Protein AF-A0A445MR30-F1 (afdb_monomer_lite)

Foldseek 3Di:
DDPPPVPPVLLVLQLVLLLVLLCCVAVVVDPLSLVLNVQLQVQLVVQPCVVLVVSNDHPDDPVVSSVSSSSSSVSDDCVSCVVSVHDRDDPD

Organism: NCBI:txid201089

Radius of gyration: 12.57 Å; chains: 1; bounding box: 28×31×37 Å

Sequence (92 aa):
MTDIQLCRRCSITRVNLLCQLHEQANMLGDLQAKKTLEHLVHLAGQRGYGEGEQIMRNELPKQTVRSLCWNISSLLTDEDFKRLGLKVGKDQ

Structure (mmCIF, N/CA/C/O backbone):
data_AF-A0A445MR30-F1
#
_entry.id   AF-A0A445MR30-F1
#
loop_
_atom_site.group_PDB
_atom_site.id
_atom_site.type_symbol
_atom_site.label_atom_id
_atom_site.label_alt_id
_atom_site.label_comp_id
_atom_site.label_asym_id
_atom_site.label_entity_id
_atom_site.label_seq_id
_atom_site.pdbx_PDB_ins_code
_atom_site.Cartn_x
_atom_site.Cartn_y
_atom_site.Cartn_z
_atom_site.occupancy
_atom_site.B_iso_or_equiv
_atom_site.auth_seq_id
_atom_site.auth_comp_id
_atom_site.auth_asym_id
_atom_site.auth_atom_id
_atom_site.pdbx_PDB_model_num
ATOM 1 N N . MET A 1 1 ? 13.853 1.120 -24.598 1.00 33.94 1 MET A N 1
ATOM 2 C CA . MET A 1 1 ? 13.651 0.211 -23.452 1.00 33.94 1 MET A CA 1
ATOM 3 C C . MET A 1 1 ? 13.956 1.017 -22.209 1.00 33.94 1 MET A C 1
ATOM 5 O O . MET A 1 1 ? 15.117 1.292 -21.951 1.00 33.94 1 MET A O 1
ATOM 9 N N . THR A 1 2 ? 12.930 1.549 -21.554 1.00 37.97 2 THR A N 1
ATOM 10 C CA . THR A 1 2 ? 13.106 2.421 -20.389 1.00 37.97 2 THR A CA 1
ATOM 11 C C . THR A 1 2 ? 13.404 1.532 -19.192 1.00 37.97 2 THR A C 1
ATOM 13 O O . THR A 1 2 ? 12.517 0.861 -18.673 1.00 37.97 2 THR A O 1
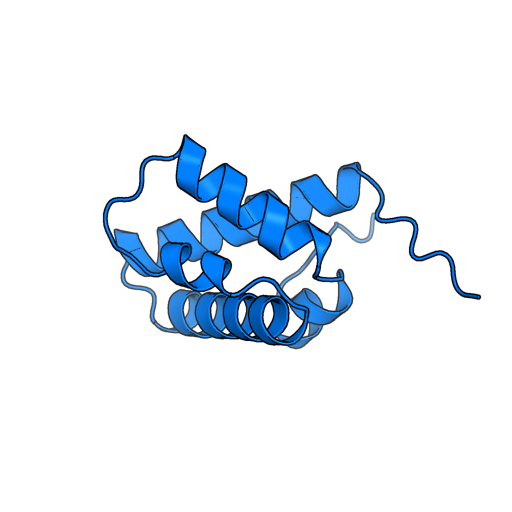ATOM 16 N N . ASP A 1 3 ? 14.680 1.474 -18.826 1.00 42.66 3 ASP A N 1
ATOM 17 C CA . ASP A 1 3 ? 15.170 0.826 -17.618 1.00 42.66 3 ASP A CA 1
ATOM 18 C C . ASP A 1 3 ? 14.574 1.573 -16.417 1.00 42.66 3 ASP A C 1
ATOM 20 O O . ASP A 1 3 ? 15.045 2.641 -16.023 1.00 42.66 3 ASP A O 1
ATOM 24 N N . ILE A 1 4 ? 13.455 1.073 -15.882 1.00 54.78 4 ILE A N 1
ATOM 25 C CA . ILE A 1 4 ? 12.940 1.535 -14.593 1.00 54.78 4 ILE A CA 1
ATOM 26 C C . ILE A 1 4 ? 13.858 0.912 -13.547 1.00 54.78 4 ILE A C 1
ATOM 28 O O . ILE A 1 4 ? 13.547 -0.107 -12.929 1.00 54.78 4 ILE A O 1
ATOM 32 N N . GLN A 1 5 ? 15.026 1.521 -13.378 1.00 50.69 5 GLN A N 1
ATOM 33 C CA . GLN A 1 5 ? 15.920 1.258 -12.270 1.00 50.69 5 GLN A CA 1
ATOM 34 C C . GLN A 1 5 ? 15.164 1.651 -10.993 1.00 50.69 5 GLN A C 1
ATOM 36 O O . GLN A 1 5 ? 15.155 2.808 -10.571 1.00 50.69 5 GLN A O 1
ATOM 41 N N . LEU A 1 6 ? 14.454 0.687 -10.398 1.00 56.12 6 LEU A N 1
ATOM 42 C CA . LEU A 1 6 ? 13.819 0.821 -9.090 1.00 56.12 6 LEU A CA 1
ATOM 43 C C . LEU A 1 6 ? 14.934 1.085 -8.076 1.00 56.12 6 LEU A C 1
ATOM 45 O O . LEU A 1 6 ? 15.531 0.164 -7.519 1.00 56.12 6 LEU A O 1
ATOM 49 N N . CYS A 1 7 ? 15.260 2.361 -7.872 1.00 62.50 7 CYS A N 1
ATOM 50 C CA . CYS A 1 7 ? 16.274 2.769 -6.919 1.00 62.50 7 CYS A CA 1
ATOM 51 C C . CYS A 1 7 ? 15.928 2.160 -5.558 1.00 62.50 7 CYS A C 1
ATOM 53 O O . CYS A 1 7 ? 14.836 2.368 -5.023 1.00 62.50 7 CYS A O 1
ATOM 55 N N . ARG A 1 8 ? 16.878 1.419 -4.975 1.00 60.25 8 ARG A N 1
ATOM 56 C CA . ARG A 1 8 ? 16.715 0.719 -3.690 1.00 60.25 8 ARG A CA 1
ATOM 57 C C . ARG A 1 8 ? 16.213 1.655 -2.582 1.00 60.25 8 ARG A C 1
ATOM 59 O O . ARG A 1 8 ? 15.471 1.230 -1.700 1.00 60.25 8 ARG A O 1
ATOM 66 N N . ARG A 1 9 ? 16.586 2.939 -2.651 1.00 59.78 9 ARG A N 1
ATOM 67 C CA . ARG A 1 9 ? 16.161 3.995 -1.720 1.00 59.78 9 ARG A CA 1
ATOM 68 C C . ARG A 1 9 ? 14.693 4.394 -1.917 1.00 59.78 9 ARG A C 1
ATOM 70 O O . ARG A 1 9 ? 13.984 4.542 -0.927 1.00 59.78 9 ARG A O 1
ATOM 77 N N . CYS A 1 10 ? 14.221 4.490 -3.162 1.00 67.19 10 CYS A N 1
ATOM 78 C CA . CYS A 1 10 ? 12.809 4.746 -3.476 1.00 67.19 10 CYS A CA 1
ATOM 79 C C . CYS A 1 10 ? 11.921 3.575 -3.035 1.00 67.19 10 CYS A C 1
ATOM 81 O O . CYS A 1 10 ? 10.854 3.792 -2.463 1.00 67.19 10 CYS A O 1
ATOM 83 N N . SER A 1 11 ? 12.411 2.339 -3.186 1.00 71.81 11 SER A N 1
ATOM 84 C CA . SER A 1 11 ? 11.715 1.144 -2.699 1.00 71.81 11 SER A CA 1
ATOM 85 C C . SER A 1 11 ? 11.527 1.160 -1.177 1.00 71.81 11 SER A C 1
ATOM 87 O O . SER A 1 11 ? 10.451 0.831 -0.698 1.00 71.81 11 SER A O 1
ATOM 89 N N . ILE A 1 12 ? 12.511 1.617 -0.391 1.00 83.94 12 ILE A N 1
ATOM 90 C CA . ILE A 1 12 ? 12.351 1.722 1.074 1.00 83.94 12 ILE A CA 1
ATOM 91 C C . ILE A 1 12 ? 11.281 2.757 1.453 1.00 83.94 12 ILE A C 1
ATOM 93 O O . ILE A 1 12 ? 10.480 2.500 2.352 1.00 83.94 12 ILE A O 1
ATOM 97 N N . THR A 1 13 ? 11.237 3.905 0.772 1.00 87.50 13 THR A N 1
ATOM 98 C CA . THR A 1 13 ? 10.224 4.941 1.031 1.00 87.50 13 THR A CA 1
ATOM 99 C C . THR A 1 13 ? 8.813 4.424 0.755 1.00 87.50 13 THR A C 1
ATOM 101 O O . THR A 1 13 ? 7.937 4.574 1.605 1.00 87.50 13 THR A O 1
ATOM 104 N N . ARG A 1 14 ? 8.600 3.760 -0.388 1.00 89.12 14 ARG A N 1
ATOM 105 C CA . ARG A 1 14 ? 7.308 3.143 -0.731 1.00 89.12 14 ARG A CA 1
ATOM 106 C C . ARG A 1 14 ? 6.916 2.046 0.256 1.00 89.12 14 ARG A C 1
ATOM 108 O O . ARG A 1 14 ? 5.778 2.021 0.711 1.00 89.12 14 ARG A O 1
ATOM 115 N N . VAL A 1 15 ? 7.861 1.197 0.660 1.00 91.56 15 VAL A N 1
ATOM 116 C CA . VAL A 1 15 ? 7.626 0.165 1.684 1.00 91.56 15 VAL A CA 1
ATOM 117 C C . VAL A 1 15 ? 7.185 0.778 3.008 1.00 91.56 15 VAL A C 1
ATOM 119 O O . VAL A 1 15 ? 6.230 0.299 3.612 1.00 91.56 15 VAL A O 1
ATOM 122 N N . ASN A 1 16 ? 7.851 1.839 3.462 1.00 91.44 16 ASN A N 1
ATOM 123 C CA . ASN A 1 16 ? 7.480 2.500 4.709 1.00 91.44 16 ASN A CA 1
ATOM 124 C C . ASN A 1 16 ? 6.085 3.140 4.613 1.00 91.44 16 ASN A C 1
ATOM 126 O O . ASN A 1 16 ? 5.304 2.989 5.547 1.00 91.44 16 ASN A O 1
ATOM 130 N N . LEU A 1 17 ? 5.749 3.772 3.482 1.00 92.00 17 LEU A N 1
ATOM 131 C CA . LEU A 1 17 ? 4.406 4.311 3.231 1.00 92.00 17 LEU A CA 1
ATOM 132 C C . LEU A 1 17 ? 3.332 3.216 3.247 1.00 92.00 17 LEU A C 1
ATOM 134 O O . LEU A 1 17 ? 2.297 3.391 3.878 1.00 92.00 17 LEU A O 1
ATOM 138 N N . LEU A 1 18 ? 3.583 2.070 2.609 1.00 92.69 18 LEU A N 1
ATOM 139 C CA . LEU A 1 18 ? 2.660 0.930 2.637 1.00 92.69 18 LEU A CA 1
ATOM 140 C C . LEU A 1 18 ? 2.461 0.391 4.059 1.00 92.69 18 LEU A C 1
ATOM 142 O O . LEU A 1 18 ? 1.332 0.114 4.456 1.00 92.69 18 LEU A O 1
ATOM 146 N N . CYS A 1 19 ? 3.533 0.290 4.854 1.00 92.88 19 CYS A N 1
ATOM 147 C CA . CYS A 1 19 ? 3.422 -0.096 6.261 1.00 92.88 19 CYS A CA 1
ATOM 148 C C . CYS A 1 19 ? 2.591 0.910 7.073 1.00 92.88 19 CYS A C 1
ATOM 150 O O . CYS A 1 19 ? 1.793 0.493 7.908 1.00 92.88 19 CYS A O 1
ATOM 152 N N . GLN A 1 20 ? 2.762 2.214 6.829 1.00 92.62 20 GLN A N 1
ATOM 153 C CA . GLN A 1 20 ? 1.972 3.258 7.488 1.00 92.62 20 GLN A CA 1
ATOM 154 C C . GLN A 1 20 ? 0.495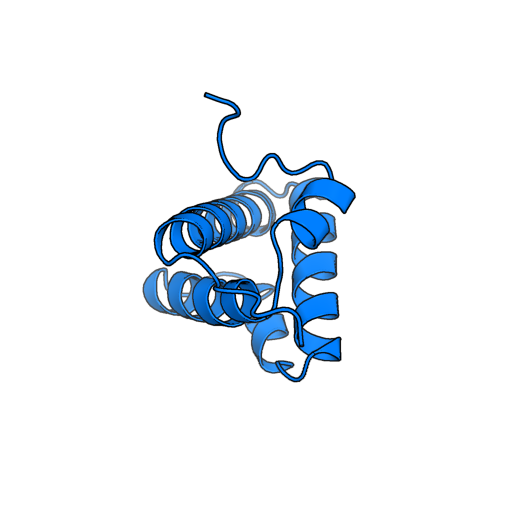 3.178 7.100 1.00 92.62 20 GLN A C 1
ATOM 156 O O . GLN A 1 20 ? -0.359 3.228 7.976 1.00 92.62 20 GLN A O 1
ATOM 161 N N . LEU A 1 21 ? 0.188 2.985 5.814 1.00 92.19 21 LEU A N 1
ATOM 162 C CA . LEU A 1 21 ? -1.186 2.804 5.342 1.00 92.19 21 LEU A CA 1
ATOM 163 C C . LEU A 1 21 ? -1.844 1.569 5.961 1.00 92.19 21 LEU A C 1
ATOM 165 O O . LEU A 1 21 ? -3.001 1.637 6.359 1.00 92.19 21 LEU A O 1
ATOM 169 N N . HIS A 1 22 ? -1.110 0.460 6.089 1.00 92.69 22 HIS A N 1
ATOM 170 C CA . HIS A 1 22 ? -1.587 -0.734 6.788 1.00 92.69 22 HIS A CA 1
ATOM 171 C C . HIS A 1 22 ? -1.902 -0.452 8.261 1.00 92.69 22 HIS A C 1
ATOM 173 O O . HIS A 1 22 ? -2.948 -0.860 8.760 1.00 92.69 22 HIS A O 1
ATOM 179 N N . GLU A 1 23 ? -1.018 0.258 8.961 1.00 91.19 23 GLU A N 1
ATOM 180 C CA . GLU A 1 23 ? -1.241 0.639 10.357 1.00 91.19 23 GLU A CA 1
ATOM 181 C C . GLU A 1 23 ? -2.459 1.564 10.505 1.00 91.19 23 GLU A C 1
ATOM 183 O O . GLU A 1 23 ? -3.327 1.311 11.337 1.00 91.19 23 GLU A O 1
ATOM 188 N N . GLN A 1 24 ? -2.586 2.579 9.651 1.00 90.62 24 GLN A N 1
ATOM 189 C CA . GLN A 1 24 ? -3.729 3.494 9.646 1.00 90.62 24 GLN A CA 1
ATOM 190 C C . GLN A 1 24 ? -5.044 2.769 9.331 1.00 90.62 24 GLN A C 1
ATOM 192 O O . GLN A 1 24 ? -6.038 2.963 10.030 1.00 90.62 24 GLN A O 1
ATOM 197 N N . ALA A 1 25 ? -5.043 1.893 8.326 1.00 90.88 25 ALA A N 1
ATOM 198 C CA . ALA A 1 25 ? -6.219 1.134 7.917 1.00 90.88 25 ALA A CA 1
ATOM 199 C C . ALA A 1 25 ? -6.696 0.163 9.007 1.00 90.88 25 ALA A C 1
ATOM 201 O O . ALA A 1 25 ? -7.890 0.118 9.304 1.00 90.88 25 ALA A O 1
ATOM 202 N N . ASN A 1 26 ? -5.774 -0.598 9.608 1.00 86.19 26 ASN A N 1
ATOM 203 C CA . ASN A 1 26 ? -6.124 -1.717 10.487 1.00 86.19 26 ASN A CA 1
ATOM 204 C C . ASN A 1 26 ? -6.106 -1.362 11.979 1.00 86.19 26 ASN A C 1
ATOM 206 O O . ASN A 1 26 ? -6.902 -1.913 12.733 1.00 86.19 26 ASN A O 1
ATOM 210 N N . MET A 1 27 ? -5.228 -0.459 12.429 1.00 82.38 27 MET A N 1
ATOM 211 C CA . MET A 1 27 ? -5.159 -0.069 13.847 1.00 82.38 27 MET A CA 1
ATOM 212 C C . MET A 1 27 ? -5.992 1.172 14.154 1.00 82.38 27 MET A C 1
ATOM 214 O O . MET A 1 27 ? -6.622 1.236 15.205 1.00 82.38 27 MET A O 1
ATOM 218 N N . LEU A 1 28 ? -5.990 2.159 13.255 1.00 84.38 28 LEU A N 1
ATOM 219 C CA . LEU A 1 28 ? -6.689 3.431 13.474 1.00 84.38 28 LEU A CA 1
ATOM 220 C C . LEU A 1 28 ? -8.086 3.460 12.838 1.00 84.38 28 LEU A C 1
ATOM 222 O O . LEU A 1 28 ? -8.840 4.400 13.073 1.00 84.38 28 LEU A O 1
ATOM 226 N N . GLY A 1 29 ? -8.439 2.440 12.046 1.00 85.94 29 GLY A N 1
ATOM 227 C CA . GLY A 1 29 ? -9.728 2.359 11.357 1.00 85.94 29 GLY A CA 1
ATOM 228 C C . GLY A 1 29 ? -9.909 3.425 10.273 1.00 85.94 29 GLY A C 1
ATOM 229 O O . GLY A 1 29 ? -11.040 3.774 9.935 1.00 85.94 29 GLY A O 1
ATOM 230 N N . ASP A 1 30 ? -8.813 3.963 9.733 1.00 91.62 30 ASP A N 1
ATOM 231 C CA . ASP A 1 30 ? -8.856 4.990 8.698 1.00 91.62 30 ASP A CA 1
ATOM 232 C C . ASP A 1 30 ? -9.341 4.387 7.368 1.00 91.62 30 ASP A C 1
ATOM 234 O O . ASP A 1 30 ? -8.634 3.653 6.669 1.00 91.62 30 ASP A O 1
ATOM 238 N N . LEU A 1 31 ? -10.582 4.720 7.004 1.00 90.75 31 LEU A N 1
ATOM 239 C CA . LEU A 1 31 ? -11.229 4.246 5.781 1.00 90.75 31 LEU A CA 1
ATOM 240 C C . LEU A 1 31 ? -10.538 4.744 4.505 1.00 90.75 31 LEU A C 1
ATOM 242 O O . LEU A 1 31 ? -10.594 4.062 3.479 1.00 90.75 31 LEU A O 1
ATOM 246 N N . GLN A 1 32 ? -9.910 5.920 4.533 1.00 91.25 32 GLN A N 1
ATOM 247 C CA . GLN A 1 32 ? -9.185 6.450 3.382 1.00 91.25 32 GLN A CA 1
ATOM 248 C C . GLN A 1 32 ? -7.860 5.712 3.201 1.00 91.25 32 GLN A C 1
ATOM 250 O O . GLN A 1 32 ? -7.532 5.317 2.077 1.00 91.25 32 GLN A O 1
ATOM 255 N N . ALA A 1 33 ? -7.132 5.467 4.292 1.00 91.00 33 ALA A N 1
ATOM 256 C CA . ALA A 1 33 ? -5.920 4.654 4.262 1.00 91.00 33 ALA A CA 1
ATOM 257 C C . ALA A 1 33 ? -6.221 3.234 3.767 1.00 91.00 33 ALA A C 1
ATOM 259 O O . ALA A 1 33 ? -5.509 2.724 2.900 1.00 91.00 33 ALA A O 1
ATOM 260 N N . LYS A 1 34 ? -7.331 2.639 4.227 1.00 92.38 34 LYS A N 1
ATOM 261 C CA . LYS A 1 34 ? -7.792 1.323 3.772 1.00 92.38 34 LYS A CA 1
ATOM 262 C C . LYS A 1 34 ? -8.053 1.292 2.266 1.00 92.38 34 LYS A C 1
ATOM 264 O O . LYS A 1 34 ? -7.425 0.501 1.572 1.00 92.38 34 LYS A O 1
ATOM 269 N N . LYS A 1 35 ? -8.873 2.211 1.742 1.00 93.62 35 LYS A N 1
ATOM 270 C CA . LYS A 1 35 ? -9.155 2.310 0.295 1.00 93.62 35 LYS A CA 1
ATOM 271 C C . LYS A 1 35 ? -7.889 2.514 -0.537 1.00 93.62 35 LYS A C 1
ATOM 273 O O . LYS A 1 35 ? -7.759 1.961 -1.625 1.00 93.62 35 LYS A O 1
ATOM 278 N N . THR A 1 36 ? -6.959 3.318 -0.028 1.00 93.75 36 THR A N 1
ATOM 279 C CA . THR A 1 36 ? -5.680 3.590 -0.694 1.00 93.75 36 THR A CA 1
ATOM 280 C C . THR A 1 36 ? -4.821 2.329 -0.753 1.00 93.75 36 THR A C 1
ATOM 282 O O . THR A 1 36 ? -4.278 1.997 -1.807 1.00 93.75 36 THR A O 1
ATOM 285 N N . LEU A 1 37 ? -4.727 1.597 0.359 1.00 93.62 37 LEU A N 1
ATOM 286 C CA . LEU A 1 37 ? -3.990 0.343 0.432 1.00 93.62 37 LEU A CA 1
ATOM 287 C C . LEU A 1 37 ? -4.637 -0.740 -0.446 1.00 93.62 37 LEU A C 1
ATOM 289 O O . LEU A 1 37 ? -3.918 -1.420 -1.172 1.00 93.62 37 LEU A O 1
ATOM 293 N N . GLU A 1 38 ? -5.970 -0.852 -0.454 1.00 94.25 38 GLU A N 1
ATOM 294 C CA . GLU A 1 38 ? -6.721 -1.747 -1.350 1.00 94.25 38 GLU A CA 1
ATOM 295 C C . GLU A 1 38 ? -6.411 -1.452 -2.821 1.00 94.25 38 GLU A C 1
ATOM 297 O O . GLU A 1 38 ? -6.143 -2.370 -3.593 1.00 94.25 38 GLU A O 1
ATOM 302 N N . HIS A 1 39 ? -6.368 -0.174 -3.208 1.00 94.50 39 HIS A N 1
ATOM 303 C CA . HIS A 1 39 ? -6.044 0.220 -4.577 1.00 94.50 39 HIS A CA 1
ATOM 304 C C . HIS A 1 39 ? -4.614 -0.187 -4.968 1.00 94.50 39 HIS A C 1
ATOM 306 O O . HIS A 1 39 ? -4.403 -0.761 -6.036 1.00 94.50 39 HIS A O 1
ATOM 312 N N . LEU A 1 40 ? -3.624 0.072 -4.105 1.00 93.38 40 LEU A N 1
ATOM 313 C CA . LEU A 1 40 ? -2.224 -0.297 -4.359 1.00 93.38 40 LEU A CA 1
ATOM 314 C C . LEU A 1 40 ? -2.050 -1.816 -4.457 1.00 93.38 40 LEU A C 1
ATOM 316 O O . LEU A 1 40 ? -1.346 -2.310 -5.338 1.00 93.38 40 LEU A O 1
ATOM 320 N N . VAL A 1 41 ? -2.723 -2.561 -3.584 1.00 93.88 41 VAL A N 1
ATOM 321 C CA . VAL A 1 41 ? -2.739 -4.025 -3.612 1.00 93.88 41 VAL A CA 1
ATOM 322 C C . VAL A 1 41 ? -3.382 -4.544 -4.892 1.00 93.88 41 VAL A C 1
ATOM 324 O O . VAL A 1 41 ? -2.817 -5.423 -5.536 1.00 93.88 41 VAL A O 1
ATOM 327 N N . HIS A 1 42 ? -4.512 -3.970 -5.305 1.00 94.00 42 HIS A N 1
ATOM 328 C CA . HIS A 1 42 ? -5.177 -4.351 -6.546 1.00 94.00 42 HIS A CA 1
ATOM 329 C C . HIS A 1 42 ? -4.284 -4.099 -7.767 1.00 94.00 42 HIS A C 1
ATOM 331 O O . HIS A 1 42 ? -4.157 -4.972 -8.624 1.00 94.00 42 HIS A O 1
ATOM 337 N N . LEU A 1 43 ? -3.597 -2.952 -7.822 1.00 93.50 43 LEU A N 1
ATOM 338 C CA . LEU A 1 43 ? -2.619 -2.660 -8.874 1.00 93.50 43 LEU A CA 1
ATOM 339 C C . LEU A 1 43 ? -1.466 -3.673 -8.885 1.00 93.50 43 LEU A C 1
ATOM 341 O O . LEU A 1 43 ? -1.060 -4.123 -9.955 1.00 93.50 43 LEU A O 1
ATOM 345 N N . ALA A 1 44 ? -0.948 -4.062 -7.718 1.00 91.88 44 ALA A N 1
ATOM 346 C CA . ALA A 1 44 ? 0.079 -5.101 -7.628 1.00 91.88 44 ALA A CA 1
ATOM 347 C C . ALA A 1 44 ? -0.451 -6.475 -8.081 1.00 91.88 44 ALA A C 1
ATOM 349 O O . ALA A 1 44 ? 0.251 -7.199 -8.788 1.00 91.88 44 ALA A O 1
ATOM 350 N N . GLY A 1 45 ? -1.709 -6.799 -7.765 1.00 92.00 45 GLY A N 1
ATOM 351 C CA . GLY A 1 45 ? -2.410 -7.990 -8.248 1.00 92.00 45 GLY A CA 1
ATOM 352 C C . GLY A 1 45 ? -2.526 -8.027 -9.772 1.00 92.00 45 GLY A C 1
ATOM 353 O O . GLY A 1 45 ? -2.147 -9.019 -10.392 1.00 92.00 45 GLY A O 1
ATOM 354 N N . GLN A 1 46 ? -2.932 -6.915 -10.392 1.00 91.94 46 GLN A N 1
ATOM 355 C CA . GLN A 1 46 ? -2.968 -6.765 -11.855 1.00 91.94 46 GLN A CA 1
ATOM 356 C C . GLN A 1 46 ? -1.585 -6.923 -12.509 1.00 91.94 46 GLN A C 1
ATOM 358 O O . GLN A 1 46 ? -1.493 -7.290 -13.679 1.00 91.94 46 GLN A O 1
ATOM 363 N N . ARG A 1 47 ? -0.505 -6.670 -11.759 1.00 91.06 47 ARG A N 1
ATOM 364 C CA . ARG A 1 47 ? 0.893 -6.836 -12.194 1.00 91.06 47 ARG A CA 1
ATOM 365 C C . ARG A 1 47 ? 1.493 -8.200 -11.827 1.00 91.06 47 ARG A C 1
ATOM 367 O O . ARG A 1 47 ? 2.690 -8.396 -12.011 1.00 91.06 47 ARG A O 1
ATOM 374 N N . GLY A 1 48 ? 0.678 -9.140 -11.343 1.00 89.19 48 GLY A N 1
ATOM 375 C CA . GLY A 1 48 ? 1.075 -10.530 -11.109 1.00 89.19 48 GLY A CA 1
ATOM 376 C C . GLY A 1 48 ? 1.330 -10.914 -9.649 1.00 89.19 48 GLY A C 1
ATOM 377 O O . GLY A 1 48 ? 1.821 -12.013 -9.409 1.00 89.19 48 GLY A O 1
ATOM 378 N N . TYR A 1 49 ? 0.993 -10.065 -8.670 1.00 90.81 49 TYR A N 1
ATOM 379 C CA . TYR A 1 49 ? 1.154 -10.372 -7.241 1.00 90.81 49 TYR A CA 1
ATOM 380 C C . TYR A 1 49 ? -0.171 -10.355 -6.475 1.00 90.81 49 TYR A C 1
ATOM 382 O O . TYR A 1 49 ? -0.472 -9.432 -5.718 1.00 90.81 49 TYR A O 1
ATOM 390 N N . GLY A 1 50 ? -0.968 -11.411 -6.662 1.00 86.50 50 GLY A N 1
ATOM 391 C CA . GLY A 1 50 ? -2.243 -11.599 -5.953 1.00 86.50 50 GLY A CA 1
ATOM 392 C C . GLY A 1 50 ? -2.085 -11.843 -4.447 1.00 86.50 50 GLY A C 1
ATOM 393 O O . GLY A 1 50 ? -2.962 -11.499 -3.662 1.00 86.50 50 GLY A O 1
ATOM 394 N N . GLU A 1 51 ? -0.927 -12.341 -3.999 1.00 88.75 51 GLU A N 1
ATOM 395 C CA . GLU A 1 51 ? -0.646 -12.548 -2.570 1.00 88.75 51 GLU A CA 1
ATOM 396 C C . GLU A 1 51 ? -0.640 -11.244 -1.755 1.00 88.75 51 GLU A C 1
ATOM 398 O O . GLU A 1 51 ? -0.740 -11.289 -0.528 1.00 88.75 51 GLU A O 1
ATOM 403 N N . GLY A 1 52 ? -0.565 -10.085 -2.420 1.00 87.62 52 GLY A N 1
ATOM 404 C CA . GLY A 1 52 ? -0.669 -8.771 -1.792 1.00 87.62 52 GLY A CA 1
ATOM 405 C C . GLY A 1 52 ? -1.979 -8.560 -1.032 1.00 87.62 52 GLY A C 1
ATOM 406 O O . GLY A 1 52 ? -1.967 -7.855 -0.027 1.00 87.62 52 GLY A O 1
ATOM 407 N N . GLU A 1 53 ? -3.075 -9.219 -1.426 1.00 90.31 53 GLU A N 1
ATOM 408 C CA . GLU A 1 53 ? -4.375 -9.144 -0.733 1.00 90.31 53 GLU A CA 1
ATOM 409 C C . GLU A 1 53 ? -4.299 -9.584 0.729 1.00 90.31 53 GLU A C 1
ATOM 411 O O . GLU A 1 53 ? -5.081 -9.128 1.563 1.00 90.31 53 GLU A O 1
ATOM 416 N N . GLN A 1 54 ? -3.303 -10.401 1.081 1.00 90.94 54 GLN A N 1
ATOM 417 C CA . GLN A 1 54 ? -3.086 -10.818 2.459 1.00 90.94 54 GLN A CA 1
ATOM 418 C C . GLN A 1 54 ? -2.844 -9.641 3.398 1.00 90.94 54 GLN A C 1
ATOM 420 O O . GLN A 1 54 ? -3.215 -9.757 4.559 1.00 90.94 54 GLN A O 1
ATOM 425 N N . ILE A 1 55 ? -2.302 -8.512 2.917 1.00 90.62 55 ILE A N 1
ATOM 426 C CA . ILE A 1 55 ? -2.048 -7.323 3.742 1.00 90.62 55 ILE A CA 1
ATOM 427 C C . ILE A 1 55 ? -3.343 -6.677 4.266 1.00 90.62 55 ILE A C 1
ATOM 429 O O . ILE A 1 55 ? -3.301 -5.920 5.224 1.00 90.62 55 ILE A O 1
ATOM 433 N N . MET A 1 56 ? -4.504 -6.994 3.682 1.00 88.50 56 MET A N 1
ATOM 434 C CA . MET A 1 56 ? -5.810 -6.536 4.177 1.00 88.50 56 MET A CA 1
ATOM 435 C C . MET A 1 56 ? -6.292 -7.287 5.418 1.00 88.50 56 MET A C 1
ATOM 437 O O . MET A 1 56 ? -7.306 -6.916 6.008 1.00 88.50 56 MET A O 1
ATOM 441 N N . ARG A 1 57 ? -5.617 -8.374 5.802 1.00 86.94 57 ARG A N 1
ATOM 442 C CA . ARG A 1 57 ? -5.984 -9.140 6.990 1.00 86.94 57 ARG A CA 1
ATOM 443 C C . ARG A 1 57 ? -5.553 -8.388 8.243 1.00 86.94 57 ARG A C 1
ATOM 445 O O . ARG A 1 57 ? -4.439 -7.874 8.324 1.00 86.94 57 ARG A O 1
ATOM 452 N N . ASN A 1 58 ? -6.431 -8.384 9.238 1.00 77.69 58 ASN A N 1
ATOM 453 C CA . ASN A 1 58 ? -6.091 -7.883 10.561 1.00 77.69 58 ASN A CA 1
ATOM 454 C C . ASN A 1 58 ? -5.029 -8.784 11.217 1.00 77.69 58 ASN A C 1
ATOM 456 O O . ASN A 1 58 ? -4.938 -9.974 10.917 1.00 77.69 58 ASN A O 1
ATOM 460 N N . GLU A 1 59 ? -4.238 -8.198 12.120 1.00 82.00 59 GLU A N 1
ATOM 461 C CA . GLU A 1 59 ? -3.327 -8.925 13.024 1.00 82.00 59 GLU A CA 1
ATOM 462 C C . GLU A 1 59 ? -2.177 -9.694 12.345 1.00 82.00 59 GLU A C 1
ATOM 464 O O . GLU A 1 59 ? -1.689 -10.707 12.844 1.00 82.00 59 GLU A O 1
ATOM 469 N N . LEU A 1 60 ? -1.672 -9.188 11.219 1.00 87.25 60 LEU A N 1
ATOM 470 C CA . LEU A 1 60 ? -0.463 -9.741 10.610 1.00 87.25 60 LEU A CA 1
ATOM 471 C C . LEU A 1 60 ? 0.794 -9.396 11.426 1.00 87.25 60 LEU A C 1
ATOM 473 O O . LEU A 1 60 ? 0.967 -8.252 11.864 1.00 87.25 60 LEU A O 1
ATOM 477 N N . PRO A 1 61 ? 1.749 -10.333 11.563 1.00 90.00 61 PRO A N 1
ATOM 478 C CA . PRO A 1 61 ? 3.025 -10.033 12.192 1.00 90.00 61 PRO A CA 1
ATOM 479 C C . PRO A 1 61 ? 3.800 -8.997 11.368 1.00 90.00 61 PRO A C 1
ATOM 481 O O . PRO A 1 61 ? 3.840 -9.050 10.136 1.00 90.00 61 PRO A O 1
ATOM 484 N N . LYS A 1 62 ? 4.474 -8.064 12.055 1.00 87.38 62 LYS A N 1
ATOM 485 C CA . LYS A 1 62 ? 5.178 -6.923 11.430 1.00 87.38 62 LYS A CA 1
ATOM 486 C C . LYS A 1 62 ? 6.155 -7.340 10.323 1.00 87.38 62 LYS A C 1
ATOM 488 O O . LYS A 1 62 ? 6.284 -6.640 9.321 1.00 87.38 62 LYS A O 1
ATOM 493 N N . GLN A 1 63 ? 6.836 -8.475 10.488 1.00 90.50 63 GLN A N 1
ATOM 494 C CA . GLN A 1 63 ? 7.764 -9.011 9.488 1.00 90.50 63 GLN A CA 1
ATOM 495 C C . GLN A 1 63 ? 7.046 -9.428 8.195 1.00 90.50 63 GLN A C 1
ATOM 497 O O . GLN A 1 63 ? 7.534 -9.138 7.099 1.00 90.50 63 GLN A O 1
ATOM 502 N N . THR A 1 64 ? 5.875 -10.055 8.316 1.00 91.56 64 THR A N 1
ATOM 503 C CA . THR A 1 64 ? 5.037 -10.437 7.175 1.00 91.56 64 THR A CA 1
ATOM 504 C C . THR A 1 64 ? 4.488 -9.203 6.479 1.00 91.56 64 THR A C 1
ATOM 506 O O . THR A 1 64 ? 4.661 -9.087 5.270 1.00 91.56 64 THR A O 1
ATOM 509 N N . VAL A 1 65 ? 3.945 -8.232 7.225 1.00 91.94 65 VAL A N 1
ATOM 510 C CA . VAL A 1 65 ? 3.483 -6.950 6.655 1.00 91.94 65 VAL A CA 1
ATOM 511 C C . VAL A 1 65 ? 4.600 -6.295 5.850 1.00 91.94 65 VAL A C 1
ATOM 513 O O . VAL A 1 65 ? 4.412 -5.958 4.688 1.00 91.94 65 VAL A O 1
ATOM 516 N N . ARG A 1 66 ? 5.802 -6.182 6.427 1.00 92.44 66 ARG A N 1
ATOM 517 C CA . ARG A 1 66 ? 6.940 -5.553 5.748 1.00 92.44 66 ARG A CA 1
ATOM 518 C C . ARG A 1 66 ? 7.360 -6.302 4.482 1.00 92.44 66 ARG A C 1
ATOM 520 O O . ARG A 1 66 ? 7.731 -5.650 3.511 1.00 92.44 66 ARG A O 1
ATOM 527 N N . SER A 1 67 ? 7.300 -7.632 4.487 1.00 92.19 67 SER A N 1
ATOM 528 C CA . SER A 1 67 ? 7.621 -8.459 3.315 1.00 92.19 67 SER A CA 1
ATOM 529 C C . SER A 1 67 ? 6.583 -8.280 2.204 1.00 92.19 67 SER A C 1
ATOM 531 O O . SER A 1 67 ? 6.952 -8.038 1.057 1.00 92.19 67 SER A O 1
ATOM 533 N N . LEU A 1 68 ? 5.291 -8.284 2.555 1.00 92.75 68 LEU A N 1
ATOM 534 C CA . LEU A 1 68 ? 4.198 -7.986 1.626 1.00 92.75 68 LEU A CA 1
ATOM 535 C C . LEU A 1 68 ? 4.342 -6.578 1.036 1.00 92.75 68 LEU A C 1
ATOM 537 O O . LEU A 1 68 ? 4.290 -6.422 -0.182 1.00 92.75 68 LEU A O 1
ATOM 541 N N . CYS A 1 69 ? 4.611 -5.567 1.869 1.00 93.06 69 CYS A N 1
ATOM 542 C CA . CYS A 1 69 ? 4.882 -4.201 1.417 1.00 93.06 69 CYS A CA 1
ATOM 543 C C . CYS A 1 69 ? 6.058 -4.142 0.437 1.00 93.06 69 CYS A C 1
ATOM 545 O O . CYS A 1 69 ? 6.020 -3.365 -0.513 1.00 93.06 69 CYS A O 1
ATOM 547 N N . TRP A 1 70 ? 7.103 -4.945 0.652 1.00 91.94 70 TRP A N 1
ATOM 548 C CA . TRP A 1 70 ? 8.261 -5.009 -0.241 1.00 91.94 70 TRP A CA 1
ATOM 549 C C . TRP A 1 70 ? 7.894 -5.549 -1.621 1.00 91.94 70 TRP A C 1
ATOM 551 O O . TRP A 1 70 ? 8.239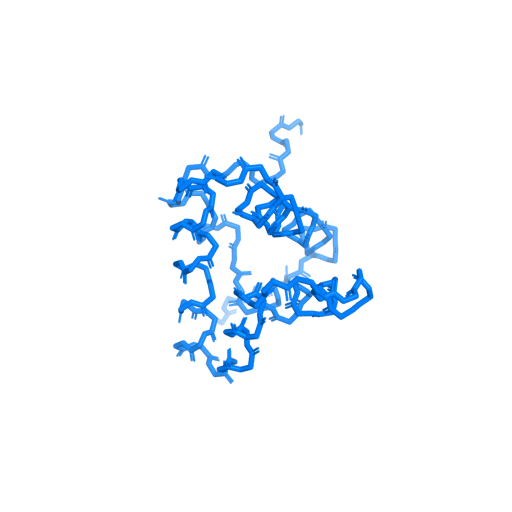 -4.927 -2.624 1.00 91.94 70 TRP A O 1
ATOM 561 N N . ASN A 1 71 ? 7.145 -6.649 -1.666 1.00 90.94 71 ASN A N 1
ATOM 562 C CA . ASN A 1 71 ? 6.697 -7.262 -2.916 1.00 90.94 71 ASN A CA 1
ATOM 563 C C . ASN A 1 71 ? 5.683 -6.386 -3.665 1.00 90.94 71 ASN A C 1
ATOM 565 O O . ASN A 1 71 ? 5.751 -6.248 -4.880 1.00 90.94 71 ASN A O 1
ATOM 569 N N . ILE A 1 72 ? 4.777 -5.720 -2.947 1.00 91.56 72 ILE A N 1
ATOM 570 C CA . ILE A 1 72 ? 3.867 -4.735 -3.547 1.00 91.56 72 ILE A CA 1
ATOM 571 C C . ILE A 1 72 ? 4.689 -3.564 -4.109 1.00 91.56 72 ILE A C 1
ATOM 573 O O . ILE A 1 72 ? 4.549 -3.183 -5.267 1.00 91.56 72 I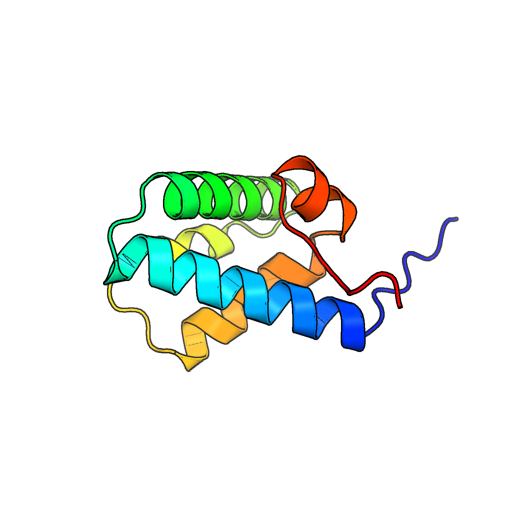LE A O 1
ATOM 577 N N . SER A 1 73 ? 5.615 -3.015 -3.319 1.00 90.31 73 SER A N 1
ATOM 578 C CA . SER A 1 73 ? 6.452 -1.878 -3.714 1.00 90.31 73 SER A CA 1
ATOM 579 C C . SER A 1 73 ? 7.419 -2.168 -4.868 1.00 90.31 73 SER A C 1
ATOM 581 O O . SER A 1 73 ? 7.898 -1.212 -5.489 1.00 90.31 73 SER A O 1
ATOM 583 N N . SER A 1 74 ? 7.794 -3.424 -5.115 1.00 88.94 74 SER A N 1
ATOM 584 C CA . SER A 1 74 ? 8.672 -3.783 -6.235 1.00 88.94 74 SER A CA 1
ATOM 585 C C . SER A 1 74 ? 7.928 -3.772 -7.570 1.00 88.94 74 SER A C 1
ATOM 587 O O . SER A 1 74 ? 8.547 -3.548 -8.605 1.00 88.94 74 SER A O 1
ATOM 589 N N . LEU A 1 75 ? 6.605 -3.946 -7.542 1.00 88.56 75 LEU A N 1
ATOM 590 C CA . LEU A 1 75 ? 5.745 -3.919 -8.725 1.00 88.56 75 LEU A CA 1
ATOM 591 C C . LEU A 1 75 ? 5.145 -2.545 -8.998 1.00 88.56 75 LEU A C 1
ATOM 593 O O . LEU A 1 75 ? 4.641 -2.304 -10.094 1.00 88.56 75 LEU A O 1
ATOM 597 N N . LEU A 1 76 ? 5.184 -1.649 -8.016 1.00 88.25 76 LEU A N 1
ATOM 598 C CA . LEU A 1 76 ? 4.635 -0.303 -8.104 1.00 88.25 76 LEU A CA 1
ATOM 599 C C . LEU A 1 76 ? 5.729 0.754 -8.267 1.00 88.25 76 LEU A C 1
ATOM 601 O O . LEU A 1 76 ? 6.832 0.656 -7.726 1.00 88.25 76 LEU A O 1
ATOM 605 N N . THR A 1 77 ? 5.383 1.802 -9.003 1.00 87.38 77 THR A N 1
ATOM 606 C CA . THR A 1 77 ? 6.218 2.973 -9.266 1.00 87.38 77 THR A CA 1
ATOM 607 C C . THR A 1 77 ? 5.831 4.127 -8.346 1.00 87.38 77 THR A C 1
ATOM 609 O O . THR A 1 77 ? 4.760 4.130 -7.743 1.00 87.38 77 THR A O 1
ATOM 612 N N . ASP A 1 78 ? 6.673 5.155 -8.254 1.00 86.88 78 ASP A N 1
ATOM 613 C CA . ASP A 1 78 ? 6.341 6.354 -7.473 1.00 86.88 78 ASP A CA 1
ATOM 614 C C . ASP A 1 78 ? 5.118 7.097 -8.042 1.00 86.88 78 ASP A C 1
ATOM 616 O O . ASP A 1 78 ? 4.397 7.766 -7.304 1.00 86.88 78 ASP A O 1
ATOM 620 N N . GLU A 1 79 ? 4.850 6.958 -9.344 1.00 86.12 79 GLU A N 1
ATOM 621 C CA . GLU A 1 79 ? 3.672 7.538 -9.990 1.00 86.12 79 GLU A CA 1
ATOM 622 C C . GLU A 1 79 ? 2.371 6.892 -9.498 1.00 86.12 79 GLU A C 1
ATOM 624 O O . GLU A 1 79 ? 1.402 7.606 -9.248 1.00 86.12 79 GLU A O 1
ATOM 629 N N . ASP A 1 80 ? 2.363 5.574 -9.271 1.00 89.62 80 ASP A N 1
ATOM 630 C CA . ASP A 1 80 ? 1.193 4.855 -8.746 1.00 89.62 80 ASP A CA 1
ATOM 631 C C . ASP A 1 80 ? 0.772 5.407 -7.373 1.00 89.62 80 ASP A C 1
ATOM 633 O O . ASP A 1 80 ? -0.410 5.590 -7.090 1.00 89.62 80 ASP A O 1
ATOM 637 N N . PHE A 1 81 ? 1.752 5.761 -6.541 1.00 88.88 81 PHE A N 1
ATOM 638 C CA . PHE A 1 81 ? 1.524 6.380 -5.238 1.00 88.88 81 PHE A CA 1
ATOM 639 C C . PHE A 1 81 ? 1.089 7.847 -5.372 1.00 88.88 81 PHE A C 1
ATOM 641 O O . PHE A 1 81 ? 0.138 8.271 -4.713 1.00 88.88 81 PHE A O 1
ATOM 648 N N . LYS A 1 82 ? 1.736 8.624 -6.254 1.00 88.06 82 LYS A N 1
ATOM 649 C CA . LYS A 1 82 ? 1.377 10.032 -6.506 1.00 88.06 82 LYS A CA 1
ATOM 650 C C . LYS A 1 82 ? -0.053 10.183 -7.028 1.00 88.06 82 LYS A C 1
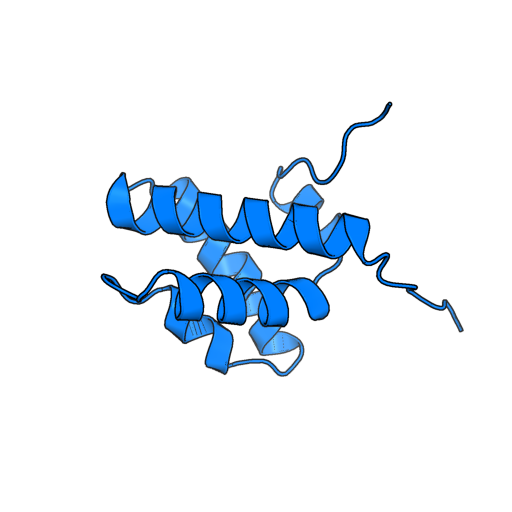ATOM 652 O O . LYS A 1 82 ? -0.741 11.113 -6.616 1.00 88.06 82 LYS A O 1
ATOM 657 N N . ARG A 1 83 ? -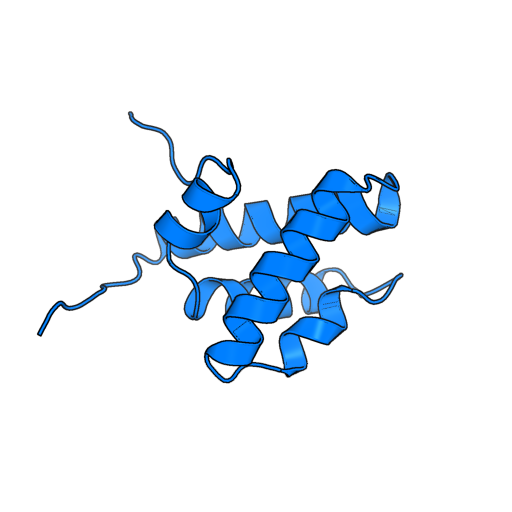0.525 9.261 -7.878 1.00 88.50 83 ARG A N 1
ATOM 658 C CA . ARG A 1 83 ? -1.912 9.228 -8.385 1.00 88.50 83 ARG A CA 1
ATOM 659 C C . ARG A 1 83 ? -2.951 9.069 -7.273 1.00 88.50 83 ARG A C 1
ATOM 661 O O . ARG A 1 83 ? -4.075 9.532 -7.428 1.00 88.50 83 ARG A O 1
ATOM 668 N N . LEU A 1 84 ? -2.565 8.472 -6.148 1.00 87.12 84 LEU A N 1
ATOM 669 C CA . LEU A 1 84 ? -3.397 8.337 -4.949 1.00 87.12 84 LEU A CA 1
ATOM 670 C C . LEU A 1 84 ? -3.165 9.468 -3.931 1.00 87.12 84 LEU A C 1
ATOM 672 O O . LEU A 1 84 ? -3.639 9.392 -2.801 1.00 87.12 84 LEU A O 1
ATOM 676 N N . GLY A 1 85 ? -2.428 10.517 -4.308 1.00 84.69 85 GLY A N 1
ATOM 677 C CA . GLY A 1 85 ? -2.120 11.655 -3.441 1.00 84.69 85 GLY A CA 1
ATOM 678 C C . GLY A 1 85 ? -1.008 11.392 -2.420 1.00 84.69 85 GLY A C 1
ATOM 679 O O . GLY A 1 85 ? -0.783 12.220 -1.537 1.00 84.69 85 GLY A O 1
ATOM 680 N N . LEU A 1 86 ? -0.287 10.271 -2.526 1.00 85.56 86 LEU A N 1
ATOM 681 C CA . LEU A 1 86 ? 0.813 9.939 -1.623 1.00 85.56 86 LEU A CA 1
ATOM 682 C C . LEU A 1 86 ? 2.112 10.598 -2.097 1.00 85.56 86 LEU A C 1
ATOM 684 O O . LEU A 1 86 ? 2.511 10.493 -3.258 1.00 85.56 86 LEU A O 1
ATOM 688 N N . LYS A 1 87 ? 2.821 11.253 -1.175 1.00 79.25 87 LYS A N 1
ATOM 689 C CA . LYS A 1 87 ? 4.127 11.860 -1.458 1.00 79.25 87 LYS A CA 1
ATOM 690 C C . LYS A 1 87 ? 5.241 10.836 -1.258 1.00 79.25 87 LYS A C 1
ATOM 692 O O . LYS A 1 87 ? 5.652 10.572 -0.130 1.00 79.25 87 LYS A O 1
ATOM 697 N N . VAL A 1 88 ? 5.750 10.280 -2.356 1.00 71.31 88 VAL A N 1
ATOM 698 C CA . VAL A 1 88 ? 6.939 9.417 -2.341 1.00 71.31 88 VAL A CA 1
ATOM 699 C C . VAL A 1 88 ? 8.180 10.253 -2.636 1.00 71.31 88 VAL A C 1
ATOM 701 O O . VAL A 1 88 ? 8.345 10.747 -3.748 1.00 71.31 88 VAL A O 1
ATOM 704 N N . GLY A 1 89 ? 9.047 10.398 -1.631 1.00 61.56 89 GLY A N 1
ATOM 705 C CA . GLY A 1 89 ? 10.286 11.174 -1.723 1.00 61.56 89 GLY A CA 1
ATOM 706 C C . GLY A 1 89 ? 10.074 12.677 -1.522 1.00 61.56 89 GLY A C 1
ATOM 707 O O . GLY A 1 89 ? 9.078 13.249 -1.961 1.00 61.56 89 GLY A O 1
ATOM 708 N N . LYS A 1 90 ? 11.013 13.316 -0.815 1.00 43.03 90 LYS A N 1
ATOM 709 C CA . LYS A 1 90 ? 11.109 14.775 -0.772 1.00 43.03 90 LYS A CA 1
ATOM 710 C C . LYS A 1 90 ? 11.643 15.246 -2.122 1.00 43.03 90 LYS A C 1
ATOM 712 O O . LYS A 1 90 ? 12.691 14.774 -2.550 1.00 43.03 90 LYS A O 1
ATOM 717 N N . ASP A 1 91 ? 10.930 16.177 -2.741 1.00 39.78 91 ASP A N 1
ATOM 718 C CA . ASP A 1 91 ? 11.587 17.245 -3.487 1.00 39.78 91 ASP A CA 1
ATOM 719 C C . ASP A 1 91 ? 12.554 17.909 -2.491 1.00 39.78 91 ASP A C 1
ATOM 721 O O . ASP A 1 91 ? 12.117 18.483 -1.486 1.00 39.78 91 ASP A O 1
ATOM 725 N N . GLN A 1 92 ? 13.848 17.641 -2.641 1.00 37.00 92 GLN A N 1
ATOM 726 C CA . GLN A 1 92 ? 14.918 18.300 -1.901 1.00 37.00 92 GLN A CA 1
ATOM 727 C C . GLN A 1 92 ? 16.104 18.490 -2.832 1.00 37.00 92 GLN A C 1
ATOM 729 O O . GLN A 1 92 ? 16.442 17.513 -3.539 1.00 37.00 92 GLN A O 1
#

Secondary structure (DSSP, 8-state):
-------HHHHHHHHHHHHHHHHHHHTS--HHHHHHHHHHHHHHHHTT-GGGGGGGSTT--HHHHHHHHHHHHHH--HHHHHHTT---S---

pLDDT: mean 83.37, std 15.1, range [33.94, 94.5]